Protein AF-A0A9D1VKI8-F1 (afdb_monomer_lite)

Sequence (68 aa):
PCPKEELVEVTLRDDVIKIDGNMAVAWSGSLDFTVERSGRSLMGSAVSGEGLVNVYRGTGKVLFAPVR

pLDDT: mean 82.01, std 17.34, range [44.88, 98.5]

Organism: NCBI:txid2838499

Foldseek 3Di:
DFDPVQKDKDWDAQDKDKAFPDFWDDWDPQWDKDKDFAPDDPPPPPPPPGTIIIMTGHGTMIIGRPDD

Structure (mmCIF, N/CA/C/O backbone):
data_AF-A0A9D1VKI8-F1
#
_entry.id   AF-A0A9D1VKI8-F1
#
loop_
_atom_site.group_PDB
_atom_site.id
_atom_site.type_symbol
_atom_site.label_atom_id
_atom_site.label_alt_id
_atom_site.label_comp_id
_atom_site.label_asym_id
_atom_site.label_entity_id
_atom_site.label_seq_id
_atom_site.pdbx_PDB_ins_code
_atom_site.Cartn_x
_atom_site.Cartn_y
_atom_site.Cartn_z
_atom_site.occupancy
_atom_site.B_iso_or_equiv
_atom_site.auth_seq_id
_atom_site.auth_comp_id
_atom_site.auth_asym_id
_atom_site.auth_atom_id
_atom_site.pdbx_PDB_model_num
ATOM 1 N N . PRO A 1 1 ? 2.614 0.436 17.738 1.00 67.88 1 PRO A N 1
ATOM 2 C CA . PRO A 1 1 ? 1.238 0.142 17.264 1.00 67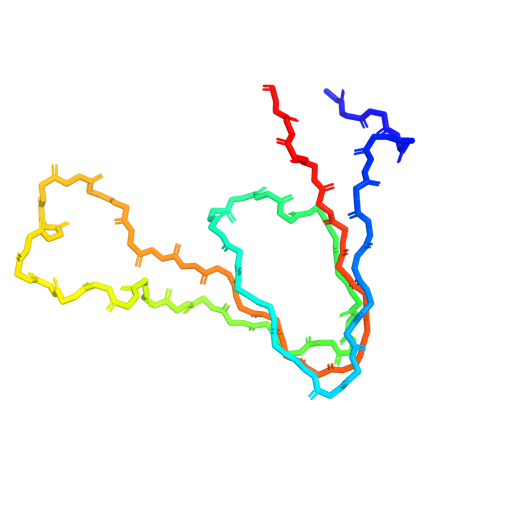.88 1 PRO A CA 1
ATOM 3 C C . PRO A 1 1 ? 0.532 1.463 16.949 1.00 67.88 1 PRO A C 1
ATOM 5 O O . PRO A 1 1 ? 0.588 2.344 17.795 1.00 67.88 1 PRO A O 1
ATOM 8 N N . CYS A 1 2 ? -0.035 1.624 15.750 1.00 77.62 2 CYS A N 1
ATOM 9 C CA . CYS A 1 2 ? -0.790 2.824 15.367 1.00 77.62 2 CYS A CA 1
ATOM 10 C C . CYS A 1 2 ? -2.284 2.579 15.664 1.00 77.62 2 CYS A C 1
ATOM 12 O O . CYS A 1 2 ? -2.796 1.538 15.231 1.00 77.62 2 CYS A O 1
ATOM 14 N N . PRO A 1 3 ? -2.962 3.447 16.441 1.00 86.44 3 PRO A N 1
ATOM 15 C CA . PRO A 1 3 ? -4.407 3.389 16.639 1.00 86.44 3 PRO A CA 1
ATOM 16 C C . PRO A 1 3 ? -5.160 3.381 15.308 1.00 86.44 3 PRO A C 1
ATOM 18 O O . PRO A 1 3 ? -4.750 4.020 14.341 1.00 86.44 3 PRO A O 1
ATOM 21 N N . LYS A 1 4 ? -6.291 2.671 15.252 1.00 84.25 4 LYS A N 1
ATOM 22 C CA . LYS A 1 4 ? -7.092 2.576 14.023 1.00 84.25 4 LYS A CA 1
ATOM 23 C C . LYS A 1 4 ? -7.579 3.955 13.573 1.00 84.25 4 LYS A C 1
ATOM 25 O O . LYS A 1 4 ? -7.675 4.209 12.379 1.00 84.25 4 LYS A O 1
ATOM 30 N N . GLU A 1 5 ? -7.883 4.821 14.529 1.00 87.44 5 GLU A N 1
ATOM 31 C CA . GLU A 1 5 ? -8.408 6.172 14.335 1.00 87.44 5 GLU A CA 1
ATOM 32 C C . GLU A 1 5 ? -7.379 7.117 13.695 1.00 87.44 5 GLU A C 1
ATOM 34 O O . GLU A 1 5 ? -7.757 8.144 13.140 1.00 87.44 5 GLU A O 1
ATOM 39 N N . GLU A 1 6 ? -6.094 6.759 13.745 1.00 86.00 6 GLU A N 1
ATOM 40 C CA . GLU A 1 6 ? -4.992 7.507 13.131 1.00 86.00 6 GLU 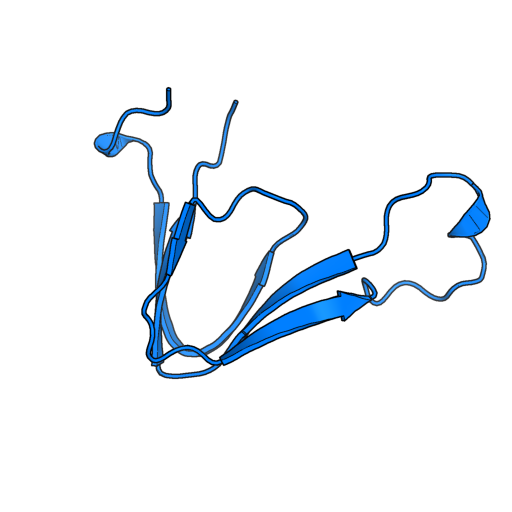A CA 1
ATOM 41 C C . GLU A 1 6 ? -4.639 6.996 11.724 1.00 86.00 6 GLU A C 1
ATOM 43 O O . GLU A 1 6 ? -3.825 7.605 11.025 1.00 86.00 6 GLU A O 1
ATOM 48 N N . LEU A 1 7 ? -5.250 5.888 11.283 1.00 89.19 7 LEU A N 1
ATOM 49 C CA . LEU A 1 7 ? -5.056 5.377 9.932 1.00 89.19 7 LEU A CA 1
ATOM 50 C C . LEU A 1 7 ? -5.785 6.258 8.923 1.00 89.19 7 LEU A C 1
ATOM 52 O O . LEU A 1 7 ? -6.971 6.561 9.056 1.00 89.19 7 LEU A O 1
ATOM 56 N N . VAL A 1 8 ? -5.078 6.600 7.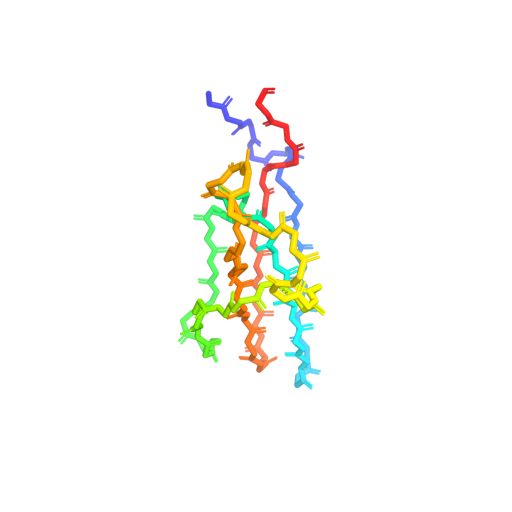854 1.00 90.94 8 VAL A N 1
ATOM 57 C CA . VAL A 1 8 ? -5.647 7.331 6.726 1.00 90.94 8 VAL A CA 1
ATOM 58 C C . VAL A 1 8 ? -6.092 6.319 5.673 1.00 90.94 8 VAL A C 1
ATOM 60 O O . VAL A 1 8 ? -5.310 5.467 5.258 1.00 90.94 8 VAL A O 1
ATOM 63 N N . GLU A 1 9 ? -7.350 6.411 5.240 1.00 94.38 9 GLU A N 1
ATOM 64 C CA . GLU A 1 9 ? -7.911 5.601 4.155 1.00 94.38 9 GLU A CA 1
ATOM 65 C C . GLU A 1 9 ? -8.033 6.445 2.880 1.00 94.38 9 GLU A C 1
ATOM 67 O O . GLU A 1 9 ? -8.613 7.530 2.897 1.00 94.38 9 GLU A O 1
ATOM 72 N N . VAL A 1 10 ? -7.541 5.926 1.755 1.00 95.56 10 VAL A N 1
ATOM 73 C CA . VAL A 1 10 ? -7.786 6.493 0.421 1.00 95.56 10 VAL A CA 1
ATOM 74 C C . VAL A 1 10 ? -8.577 5.507 -0.413 1.00 95.56 10 VAL A C 1
ATOM 76 O O . VAL A 1 10 ? -8.238 4.327 -0.497 1.00 95.56 10 VAL A O 1
ATOM 79 N N . THR A 1 11 ? -9.624 6.015 -1.060 1.00 98.06 11 THR A N 1
ATOM 80 C CA . THR A 1 11 ? -10.407 5.279 -2.054 1.00 98.06 11 THR A CA 1
ATOM 81 C C . THR A 1 11 ? -9.933 5.653 -3.453 1.00 98.06 11 THR A C 1
ATOM 83 O O . THR A 1 11 ? -9.965 6.825 -3.820 1.00 98.06 11 THR A O 1
ATOM 86 N N . LEU A 1 12 ? -9.545 4.652 -4.237 1.00 98.19 12 LEU A N 1
ATOM 87 C CA . LEU A 1 12 ? -9.199 4.774 -5.650 1.00 98.19 12 LEU A CA 1
ATOM 88 C C . LEU A 1 12 ? -10.400 4.389 -6.514 1.00 98.19 12 LEU A C 1
ATOM 90 O O . LEU A 1 12 ? -11.131 3.447 -6.189 1.00 98.19 12 LEU A O 1
ATOM 94 N N . ARG A 1 13 ? -10.589 5.105 -7.622 1.00 98.06 13 ARG A N 1
ATOM 95 C CA . ARG A 1 13 ? -11.593 4.810 -8.652 1.00 98.06 13 ARG A CA 1
ATOM 96 C C . ARG A 1 13 ? -10.920 4.890 -10.012 1.00 98.06 13 ARG A C 1
ATOM 98 O O . ARG A 1 13 ? -10.746 5.990 -10.519 1.00 98.06 13 ARG A O 1
ATOM 105 N N . ASP A 1 14 ? -10.556 3.729 -10.547 1.00 97.62 14 ASP A N 1
ATOM 106 C CA . ASP A 1 14 ? -9.756 3.603 -11.773 1.00 97.62 14 ASP A CA 1
ATOM 107 C C . ASP A 1 14 ? -8.523 4.526 -11.762 1.00 97.62 14 ASP A C 1
ATOM 109 O O . ASP A 1 14 ? -8.261 5.280 -12.694 1.00 97.62 14 ASP A O 1
ATOM 113 N N . ASP A 1 15 ? -7.806 4.518 -10.635 1.00 98.00 15 ASP A N 1
ATOM 114 C CA . ASP A 1 15 ? -6.717 5.459 -10.371 1.00 98.00 15 ASP A CA 1
ATOM 115 C C . ASP A 1 15 ? -5.483 4.735 -9.821 1.00 98.00 15 ASP A C 1
ATOM 117 O O . ASP A 1 15 ? -5.485 3.523 -9.571 1.00 98.00 15 ASP A O 1
ATOM 121 N N . VAL A 1 16 ? -4.400 5.487 -9.657 1.00 96.38 16 VAL A N 1
ATOM 122 C CA . VAL A 1 16 ? -3.092 5.004 -9.243 1.00 96.38 16 VAL A CA 1
ATOM 123 C C . VAL A 1 16 ? -2.593 5.815 -8.061 1.00 96.38 16 VAL A C 1
ATOM 125 O O . VAL A 1 16 ? -2.488 7.037 -8.129 1.00 96.38 16 VAL A O 1
ATOM 128 N N . ILE A 1 17 ? -2.146 5.124 -7.015 1.00 93.88 17 ILE A N 1
ATOM 129 C CA . ILE A 1 17 ? -1.380 5.738 -5.929 1.00 93.88 17 ILE A CA 1
ATOM 130 C C . ILE A 1 17 ? 0.012 5.118 -5.846 1.00 93.88 17 ILE A C 1
ATOM 132 O O . ILE A 1 17 ? 0.179 3.899 -5.941 1.00 93.88 17 ILE A O 1
ATOM 136 N N . LYS A 1 18 ? 1.022 5.976 -5.675 1.00 91.81 18 LYS A N 1
ATOM 137 C CA . LYS A 1 18 ? 2.408 5.583 -5.406 1.00 91.81 18 LYS A CA 1
ATOM 138 C C . LYS A 1 18 ? 2.769 5.998 -3.989 1.00 91.81 18 LYS A C 1
ATOM 140 O O . LYS A 1 18 ? 2.504 7.132 -3.601 1.00 91.81 18 LYS A O 1
ATOM 145 N N . ILE A 1 19 ? 3.343 5.072 -3.233 1.00 87.69 19 ILE A N 1
ATOM 146 C CA . ILE A 1 19 ? 3.648 5.238 -1.814 1.00 87.69 19 ILE A CA 1
ATOM 147 C C . ILE A 1 19 ? 5.119 4.908 -1.601 1.00 87.69 19 ILE A C 1
ATOM 149 O O . ILE A 1 19 ? 5.583 3.830 -1.984 1.00 87.69 19 ILE A O 1
ATOM 153 N N . ASP A 1 20 ? 5.838 5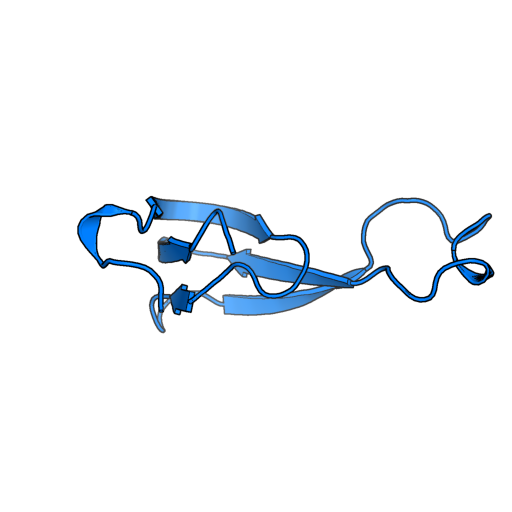.832 -0.975 1.00 80.00 20 ASP A N 1
ATOM 154 C CA . ASP A 1 20 ? 7.223 5.619 -0.577 1.00 80.00 20 ASP A CA 1
ATOM 155 C C . ASP A 1 20 ? 7.284 4.596 0.573 1.00 80.00 20 ASP A C 1
ATOM 157 O O . ASP A 1 20 ? 6.559 4.692 1.566 1.00 80.00 20 ASP A O 1
ATOM 161 N N . GLY A 1 21 ? 8.145 3.585 0.437 1.00 71.00 21 GLY A N 1
ATOM 162 C CA . GLY A 1 21 ? 8.443 2.629 1.507 1.00 71.00 21 GLY A CA 1
ATOM 163 C C . GLY A 1 21 ? 7.241 1.861 2.092 1.00 71.00 21 GLY A C 1
ATOM 164 O O . GLY A 1 21 ? 6.313 1.448 1.395 1.00 71.00 21 GLY A O 1
ATOM 165 N N . ASN A 1 22 ? 7.299 1.600 3.402 1.00 72.94 22 ASN A N 1
ATOM 166 C CA . ASN A 1 22 ? 6.437 0.667 4.144 1.00 72.94 22 ASN A CA 1
ATOM 167 C C . ASN A 1 22 ? 5.239 1.329 4.857 1.00 72.94 22 ASN A C 1
ATOM 169 O O . ASN A 1 22 ? 4.770 0.817 5.873 1.00 72.94 22 ASN A O 1
ATOM 173 N N . MET A 1 23 ? 4.751 2.462 4.348 1.00 84.06 23 MET A N 1
ATOM 174 C CA . MET A 1 23 ? 3.662 3.223 4.980 1.00 84.06 23 MET A CA 1
ATOM 175 C C . MET A 1 23 ? 2.269 2.600 4.798 1.00 84.06 23 MET A C 1
ATOM 177 O O . MET A 1 23 ? 1.362 2.876 5.586 1.00 84.06 23 MET A O 1
ATOM 181 N N . ALA A 1 24 ? 2.078 1.780 3.761 1.00 88.69 24 ALA A N 1
ATOM 182 C CA . ALA A 1 24 ? 0.824 1.070 3.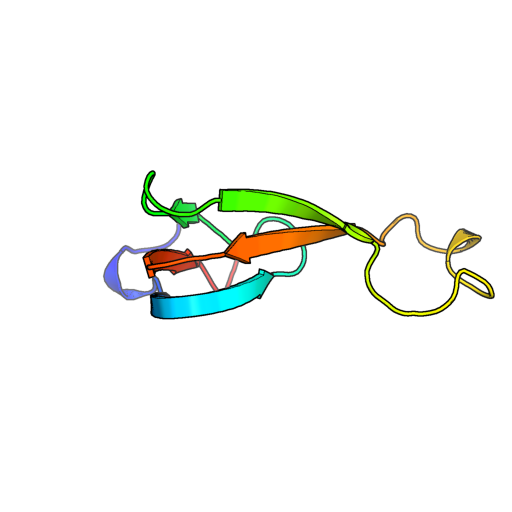531 1.00 88.69 24 ALA A CA 1
ATOM 183 C C . ALA A 1 24 ? 0.683 -0.104 4.509 1.00 88.69 24 ALA A C 1
ATOM 185 O O . ALA A 1 24 ? 1.570 -0.950 4.614 1.00 88.69 24 ALA A O 1
ATOM 186 N N . VAL A 1 25 ? -0.449 -0.159 5.205 1.00 90.12 25 VAL A N 1
ATOM 187 C CA . VAL A 1 25 ? -0.755 -1.193 6.204 1.00 90.12 25 VAL A CA 1
ATOM 188 C C . VAL A 1 25 ? -1.613 -2.301 5.597 1.00 90.12 25 VAL A C 1
ATOM 190 O O . VAL A 1 25 ? -1.409 -3.476 5.892 1.00 90.12 25 VAL A O 1
ATOM 193 N N . ALA A 1 26 ? -2.576 -1.930 4.751 1.00 93.25 26 ALA A N 1
ATOM 194 C CA . ALA A 1 26 ? -3.471 -2.856 4.068 1.00 93.25 26 ALA A CA 1
ATOM 195 C C . ALA A 1 26 ? -4.033 -2.222 2.791 1.00 93.25 26 ALA A C 1
ATOM 197 O O . ALA A 1 26 ? -4.114 -0.997 2.675 1.00 93.25 26 ALA A O 1
ATOM 198 N N . TRP A 1 27 ? -4.466 -3.056 1.849 1.00 96.12 27 TRP A N 1
ATOM 199 C CA . TRP A 1 27 ? -5.132 -2.621 0.624 1.00 96.12 27 TRP A CA 1
ATOM 200 C C . TRP A 1 27 ? -6.188 -3.634 0.180 1.00 96.12 27 TRP A C 1
ATOM 202 O O . TRP A 1 27 ? -6.188 -4.792 0.595 1.00 96.12 27 TRP A O 1
ATOM 212 N N . SER A 1 28 ? -7.124 -3.183 -0.654 1.00 98.19 28 SER A N 1
ATOM 213 C CA . SER A 1 28 ? -8.123 -4.057 -1.272 1.00 98.19 28 SER A CA 1
ATOM 214 C C . SER A 1 28 ? -7.464 -5.029 -2.248 1.00 98.19 28 SER A C 1
ATOM 216 O O . SER A 1 28 ? -6.675 -4.611 -3.087 1.00 98.19 28 SER A O 1
ATOM 218 N N . GLY A 1 29 ? -7.849 -6.309 -2.205 1.00 97.69 29 GLY A N 1
ATOM 219 C CA . GLY A 1 29 ? -7.348 -7.330 -3.139 1.00 97.69 29 GLY A CA 1
ATOM 220 C C . GLY A 1 29 ? -7.763 -7.125 -4.603 1.00 97.69 29 GLY A C 1
ATOM 221 O O . GLY A 1 29 ? -7.292 -7.848 -5.468 1.00 97.69 29 GLY A O 1
ATOM 222 N N . SER A 1 30 ? -8.637 -6.151 -4.879 1.00 98.19 30 SER A N 1
ATOM 223 C CA . SER A 1 30 ? -9.007 -5.707 -6.227 1.00 98.19 30 SER A CA 1
ATOM 224 C C . SER A 1 30 ? -7.996 -4.750 -6.865 1.00 98.19 30 SER A C 1
ATOM 226 O O . SER A 1 30 ? -8.184 -4.371 -8.017 1.00 98.19 30 SER A O 1
ATOM 228 N N . LEU A 1 31 ? -6.982 -4.302 -6.118 1.00 98.19 31 LEU A N 1
ATOM 229 C CA . LEU A 1 31 ? -5.934 -3.425 -6.628 1.00 98.19 31 LEU A CA 1
ATOM 230 C C . LEU A 1 31 ? -4.757 -4.249 -7.150 1.00 98.19 31 LEU A C 1
ATOM 232 O O . LEU A 1 31 ? -4.261 -5.137 -6.454 1.00 98.19 31 LEU A O 1
ATOM 236 N N . ASP A 1 32 ? -4.260 -3.884 -8.327 1.00 97.88 32 ASP A N 1
ATOM 237 C CA . ASP A 1 32 ? -3.022 -4.430 -8.871 1.00 97.88 32 ASP A CA 1
ATOM 238 C C . ASP A 1 32 ? -1.829 -3.773 -8.171 1.00 97.88 32 ASP A C 1
ATOM 240 O O . ASP A 1 32 ? -1.663 -2.549 -8.220 1.00 97.88 32 ASP A O 1
ATOM 244 N N . PHE A 1 33 ? -1.005 -4.589 -7.509 1.00 94.44 33 PHE A N 1
ATOM 245 C CA . PHE A 1 33 ? 0.149 -4.138 -6.733 1.00 94.44 33 PHE A CA 1
ATOM 246 C C . PHE A 1 33 ? 1.474 -4.452 -7.435 1.00 94.44 33 PHE A C 1
ATOM 248 O O . PHE A 1 33 ? 1.744 -5.599 -7.795 1.00 94.44 33 PHE A O 1
ATOM 255 N N . THR A 1 34 ? 2.336 -3.442 -7.560 1.00 92.69 34 THR A N 1
ATOM 256 C CA . THR A 1 34 ? 3.713 -3.584 -8.048 1.00 92.69 34 THR A CA 1
ATOM 257 C C . THR A 1 34 ? 4.689 -2.737 -7.233 1.00 92.69 34 THR A C 1
ATOM 259 O O . THR A 1 34 ? 4.310 -1.783 -6.556 1.00 92.69 34 THR A O 1
ATOM 262 N N . VAL A 1 35 ? 5.979 -3.070 -7.316 1.00 89.38 35 VAL A N 1
ATOM 263 C CA . VAL A 1 35 ? 7.072 -2.238 -6.796 1.00 89.38 35 VAL A CA 1
ATOM 264 C C . VAL A 1 35 ? 7.832 -1.652 -7.984 1.00 89.38 35 VAL A C 1
ATOM 266 O O . VAL A 1 35 ? 8.325 -2.393 -8.835 1.00 89.38 35 VAL A O 1
ATOM 269 N N . GLU A 1 36 ? 7.928 -0.327 -8.058 1.00 87.12 36 GLU A N 1
ATOM 270 C CA . GLU A 1 36 ? 8.543 0.403 -9.175 1.00 87.12 36 GLU A CA 1
ATOM 271 C C . GLU A 1 36 ? 9.723 1.257 -8.708 1.00 87.12 36 GLU A C 1
ATOM 273 O O . GLU A 1 36 ? 9.814 1.616 -7.540 1.00 87.12 36 GLU A O 1
ATOM 278 N N . ARG A 1 37 ? 10.634 1.628 -9.617 1.00 80.50 37 ARG A N 1
ATOM 279 C CA . ARG A 1 37 ? 11.702 2.587 -9.291 1.00 80.50 37 ARG A CA 1
ATOM 280 C C . ARG A 1 37 ? 11.127 3.995 -9.114 1.00 80.50 37 ARG A C 1
ATOM 282 O O . ARG A 1 37 ? 10.298 4.424 -9.918 1.00 80.50 37 ARG A O 1
ATOM 289 N N . SER A 1 38 ? 11.593 4.733 -8.106 1.00 73.88 38 SER A N 1
ATOM 290 C CA . SER A 1 38 ? 11.257 6.150 -7.949 1.00 73.88 38 SER A CA 1
ATOM 291 C C . SER A 1 38 ? 11.832 6.930 -9.140 1.00 73.88 38 SER A C 1
ATOM 293 O O . SER A 1 38 ? 12.988 6.767 -9.520 1.00 73.88 38 SER A O 1
ATOM 295 N N . GLY A 1 39 ? 11.005 7.735 -9.807 1.00 61.88 39 GLY A N 1
ATOM 296 C CA . GLY A 1 39 ? 11.290 8.306 -11.132 1.00 61.88 39 GLY A CA 1
ATOM 297 C C . GLY A 1 39 ? 12.399 9.369 -11.220 1.00 61.88 39 GLY A C 1
ATOM 298 O O . GLY A 1 39 ? 12.399 10.134 -12.181 1.00 61.88 39 GLY A O 1
ATOM 299 N N . ARG A 1 40 ? 13.336 9.464 -10.263 1.00 54.50 40 ARG A N 1
ATOM 300 C CA . ARG A 1 40 ? 14.537 10.306 -10.414 1.00 54.50 40 ARG A CA 1
ATOM 301 C C . ARG A 1 40 ? 15.645 9.491 -11.074 1.00 54.50 40 ARG A C 1
ATOM 303 O O . ARG A 1 40 ? 16.055 8.457 -10.556 1.00 54.50 40 ARG A O 1
ATOM 310 N N . SER A 1 41 ? 16.106 9.976 -12.227 1.00 48.62 41 SER A N 1
ATOM 311 C CA . SER A 1 41 ? 17.203 9.427 -13.024 1.00 48.62 41 SER A CA 1
ATOM 312 C C . SER A 1 41 ? 18.335 8.871 -12.164 1.00 48.62 41 SER A C 1
ATOM 314 O O . SER A 1 41 ? 18.830 9.539 -11.262 1.00 48.62 41 SER A O 1
ATOM 316 N N . LEU A 1 42 ? 18.801 7.679 -12.529 1.00 49.72 42 LEU A N 1
ATOM 317 C CA . LEU A 1 42 ? 19.890 6.908 -11.915 1.00 49.72 42 LEU A CA 1
ATOM 318 C C . LEU A 1 42 ? 21.258 7.627 -11.866 1.00 49.72 42 LEU A C 1
ATOM 320 O O . LEU A 1 42 ? 22.257 7.035 -11.471 1.00 49.72 42 LEU A O 1
ATOM 324 N N . MET A 1 43 ? 21.322 8.905 -12.233 1.00 48.09 43 MET A N 1
ATOM 325 C CA . MET A 1 43 ? 22.496 9.767 -12.155 1.00 48.09 43 MET A CA 1
ATOM 326 C C . MET A 1 43 ? 22.599 10.375 -10.742 1.00 48.09 43 MET A C 1
ATOM 328 O O . MET A 1 43 ? 22.551 11.586 -10.563 1.00 48.09 43 MET A O 1
ATOM 332 N N . GLY A 1 44 ? 22.649 9.520 -9.717 1.00 48.00 44 GLY A N 1
ATOM 333 C CA . GLY A 1 44 ? 22.759 9.945 -8.313 1.00 48.00 44 GLY A CA 1
ATOM 334 C C . GLY A 1 44 ? 22.297 8.921 -7.271 1.00 48.00 44 GLY A C 1
ATOM 335 O O . GLY A 1 44 ? 22.581 9.082 -6.090 1.00 48.00 44 GLY A O 1
ATOM 336 N N . SER A 1 45 ? 21.623 7.841 -7.675 1.00 46.62 45 SER A N 1
ATOM 337 C CA . SER A 1 45 ? 20.978 6.899 -6.740 1.00 46.62 45 SER A CA 1
ATOM 338 C C . SER A 1 45 ? 21.915 5.868 -6.095 1.00 46.62 45 SER A C 1
ATOM 340 O O . SER A 1 45 ? 21.485 5.117 -5.224 1.00 46.62 45 SER A O 1
ATOM 342 N N . ALA A 1 46 ? 23.193 5.812 -6.482 1.00 44.88 46 ALA A N 1
ATOM 343 C CA . ALA A 1 46 ? 24.147 4.858 -5.904 1.00 44.88 46 ALA A CA 1
ATOM 344 C C . ALA A 1 46 ? 24.686 5.282 -4.522 1.00 44.88 46 ALA A C 1
ATOM 346 O O . ALA A 1 46 ? 25.446 4.531 -3.921 1.00 44.88 46 ALA A O 1
ATOM 347 N N . VAL A 1 47 ? 24.299 6.459 -4.008 1.00 47.53 47 VAL A N 1
ATOM 348 C CA . VAL A 1 47 ? 24.855 7.009 -2.756 1.00 47.53 47 VAL A CA 1
ATOM 349 C C . VAL A 1 47 ? 23.946 6.820 -1.528 1.00 47.53 47 VAL A C 1
ATOM 351 O O . VAL A 1 47 ? 24.355 7.200 -0.440 1.00 47.53 47 VAL A O 1
ATOM 354 N N . SER A 1 48 ? 22.746 6.222 -1.640 1.00 48.12 48 SER A N 1
ATOM 355 C CA . SER A 1 48 ? 21.835 6.127 -0.471 1.00 48.12 48 SER A CA 1
ATOM 356 C C . SER A 1 48 ? 20.941 4.880 -0.356 1.00 48.12 48 SER A C 1
ATOM 358 O O . SER A 1 48 ? 20.153 4.803 0.578 1.00 48.12 48 SER A O 1
ATOM 360 N N . GLY A 1 49 ? 21.022 3.887 -1.249 1.00 52.75 49 GLY A N 1
ATOM 361 C CA . GLY A 1 4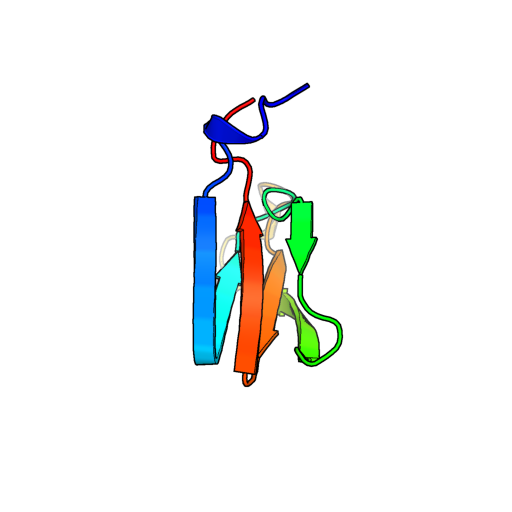9 ? 20.317 2.602 -1.056 1.00 52.75 49 GLY A CA 1
ATOM 362 C C . GLY A 1 49 ? 18.776 2.613 -1.151 1.00 52.75 49 GLY A C 1
ATOM 363 O O . GLY A 1 49 ? 18.168 1.553 -1.039 1.00 52.75 49 GLY A O 1
ATOM 364 N N . GLU A 1 50 ? 18.136 3.754 -1.413 1.00 61.66 50 GLU A N 1
ATOM 365 C CA . GLU A 1 50 ? 16.674 3.915 -1.462 1.00 61.66 50 GLU A CA 1
ATOM 366 C C . GLU A 1 50 ? 16.214 4.367 -2.857 1.00 61.66 50 GLU A C 1
ATOM 368 O O . GLU A 1 50 ? 16.681 5.378 -3.383 1.00 61.66 50 GLU A O 1
ATOM 373 N N . GLY A 1 51 ? 15.296 3.628 -3.491 1.00 70.19 51 GLY A N 1
ATOM 374 C CA . GLY A 1 51 ? 14.800 4.007 -4.821 1.00 70.19 51 GLY A CA 1
ATOM 375 C C . GLY A 1 51 ? 13.607 3.214 -5.347 1.00 70.19 51 GLY A C 1
ATOM 376 O O . GLY A 1 51 ? 13.414 3.178 -6.560 1.00 70.19 51 GLY A O 1
ATOM 377 N N . LEU A 1 52 ? 12.838 2.552 -4.479 1.00 78.94 52 LEU A N 1
ATOM 378 C CA . LEU A 1 52 ? 11.655 1.773 -4.853 1.00 78.94 52 LEU A CA 1
ATOM 379 C C . LEU A 1 52 ? 10.398 2.347 -4.188 1.00 78.94 52 LEU A C 1
ATOM 381 O O . LEU A 1 52 ? 10.449 2.770 -3.035 1.00 78.94 52 LEU A O 1
ATOM 385 N N . VAL A 1 53 ? 9.281 2.332 -4.912 1.00 86.25 53 VAL A N 1
ATOM 386 C CA . VAL A 1 53 ? 7.960 2.774 -4.452 1.00 86.25 53 VAL A CA 1
ATOM 387 C C . VAL A 1 53 ? 6.933 1.673 -4.665 1.00 86.25 53 VAL A C 1
ATOM 389 O O . VAL A 1 53 ? 6.971 0.952 -5.662 1.00 86.25 53 VAL A O 1
ATOM 392 N N . ASN A 1 54 ? 5.996 1.572 -3.732 1.00 91.19 54 ASN A N 1
ATOM 393 C CA . ASN A 1 54 ? 4.842 0.692 -3.821 1.00 91.19 54 ASN A CA 1
ATOM 394 C C . ASN A 1 54 ? 3.766 1.360 -4.680 1.00 91.19 54 ASN A C 1
ATOM 396 O O . ASN A 1 54 ? 3.400 2.507 -4.425 1.00 91.19 54 ASN A O 1
ATOM 400 N N . VAL A 1 55 ? 3.255 0.662 -5.690 1.00 93.62 55 VAL A N 1
ATOM 401 C CA . VAL A 1 55 ? 2.276 1.192 -6.641 1.00 93.62 55 VAL A CA 1
ATOM 402 C C . VAL A 1 55 ? 1.020 0.338 -6.620 1.00 93.62 55 VAL A C 1
ATOM 404 O O . VAL A 1 55 ? 1.092 -0.874 -6.803 1.00 93.62 55 VAL A O 1
ATOM 407 N N . TYR A 1 56 ? -0.127 0.983 -6.419 1.00 95.94 56 TYR A N 1
ATOM 408 C CA . TYR A 1 56 ? -1.440 0.343 -6.397 1.00 95.94 56 TYR A CA 1
ATOM 409 C C . TYR A 1 56 ? -2.313 0.965 -7.479 1.00 95.94 56 TYR A C 1
ATOM 411 O O . TYR A 1 56 ? -2.399 2.193 -7.561 1.00 95.94 56 TYR A O 1
ATOM 419 N N . ARG A 1 57 ? -2.938 0.130 -8.312 1.00 98.12 57 ARG A N 1
ATOM 420 C CA . ARG A 1 57 ? -3.724 0.560 -9.478 1.00 98.12 57 ARG A CA 1
ATOM 421 C C . ARG A 1 57 ? -5.107 -0.082 -9.464 1.00 98.12 57 ARG A C 1
ATOM 423 O O . ARG A 1 57 ? -5.232 -1.252 -9.114 1.00 98.12 57 ARG A O 1
ATOM 430 N N . GLY A 1 58 ? -6.128 0.673 -9.861 1.00 98.31 58 GLY A N 1
ATOM 431 C CA . GLY A 1 58 ? -7.491 0.174 -10.060 1.00 98.31 58 GLY A CA 1
ATOM 432 C C . GLY A 1 58 ? -8.520 0.824 -9.135 1.00 98.31 58 GLY A C 1
ATOM 433 O O . GLY A 1 58 ? -8.431 2.006 -8.804 1.00 98.31 58 GLY A O 1
ATOM 434 N N . THR A 1 59 ? -9.534 0.050 -8.733 1.00 98.50 59 THR A N 1
ATOM 435 C CA . THR A 1 59 ? -10.620 0.507 -7.848 1.00 98.50 59 THR A CA 1
ATOM 436 C C . THR A 1 59 ? -10.606 -0.272 -6.539 1.00 98.50 59 THR A C 1
ATOM 438 O O . THR A 1 59 ? -10.669 -1.502 -6.528 1.00 98.50 59 THR A O 1
ATOM 441 N N . GLY A 1 60 ? -10.535 0.443 -5.420 1.00 98.38 60 GLY A N 1
ATOM 442 C CA . GLY A 1 60 ? -10.388 -0.162 -4.101 1.00 98.38 60 GLY A CA 1
ATOM 443 C C . GLY A 1 60 ? -9.938 0.850 -3.059 1.00 98.38 60 GLY A C 1
ATOM 444 O O . GLY A 1 60 ? -10.019 2.058 -3.268 1.00 98.38 60 GLY A O 1
ATOM 445 N N . LYS A 1 61 ? -9.470 0.352 -1.920 1.00 97.88 61 LYS A N 1
ATOM 446 C CA . LYS A 1 61 ? -9.007 1.163 -0.794 1.00 97.88 61 LYS A CA 1
ATOM 447 C C . LYS A 1 61 ? -7.579 0.817 -0.412 1.00 97.88 61 LYS A C 1
ATOM 449 O O . LYS A 1 61 ? -7.201 -0.353 -0.476 1.00 97.88 61 LYS A O 1
ATOM 454 N N . VAL A 1 62 ? -6.835 1.813 0.051 1.00 95.81 62 VAL A N 1
ATOM 455 C CA . VAL A 1 62 ? -5.526 1.647 0.695 1.00 95.81 62 VAL A CA 1
ATOM 456 C C . VAL A 1 62 ? -5.567 2.338 2.057 1.00 95.81 62 VAL A C 1
ATOM 458 O O . VAL A 1 62 ? -6.080 3.451 2.161 1.00 95.81 62 VAL A O 1
ATOM 461 N N . LEU A 1 63 ? -5.058 1.670 3.096 1.00 94.44 63 LEU A N 1
ATOM 462 C CA . LEU A 1 63 ? -4.877 2.233 4.434 1.00 94.44 63 LEU A CA 1
ATOM 463 C C . LEU A 1 63 ? -3.395 2.492 4.704 1.00 94.44 63 LEU A C 1
ATOM 465 O O . LEU A 1 63 ? -2.558 1.613 4.476 1.00 94.44 63 LEU A O 1
ATOM 469 N N . PHE A 1 64 ? -3.084 3.660 5.260 1.00 90.44 64 PHE A N 1
ATOM 470 C CA . PHE A 1 64 ? -1.724 4.063 5.621 1.00 90.44 64 PHE A CA 1
ATOM 471 C C . PHE A 1 64 ? -1.631 4.488 7.083 1.00 90.44 64 PHE A C 1
ATOM 473 O O . PHE A 1 64 ? -2.576 5.051 7.636 1.00 90.44 64 PHE A O 1
ATOM 480 N N . ALA A 1 65 ? -0.456 4.277 7.673 1.00 87.88 65 ALA A N 1
ATOM 481 C CA . ALA A 1 65 ? -0.074 4.840 8.963 1.00 87.88 65 ALA A CA 1
ATOM 482 C C . ALA A 1 65 ? 0.953 5.965 8.718 1.00 87.88 65 ALA A C 1
ATOM 484 O O . ALA A 1 65 ? 2.118 5.661 8.455 1.00 87.88 65 ALA A O 1
ATOM 485 N N . PRO A 1 66 ? 0.548 7.251 8.745 1.00 70.00 66 PRO A N 1
ATOM 486 C CA . PRO A 1 66 ? 1.417 8.374 8.371 1.00 70.00 66 PRO A CA 1
ATOM 487 C C . PRO A 1 66 ? 2.532 8.687 9.385 1.00 70.00 66 PRO A C 1
ATOM 489 O O . PRO A 1 66 ? 3.359 9.555 9.120 1.00 70.00 66 PRO A O 1
ATOM 492 N N . VAL A 1 67 ? 2.589 7.987 10.521 1.00 61.66 67 VAL A N 1
ATOM 493 C CA . VAL A 1 67 ? 3.591 8.186 11.576 1.00 61.66 67 VAL A CA 1
ATOM 494 C C . VAL A 1 67 ? 4.008 6.857 12.212 1.00 61.66 67 VAL A C 1
ATOM 496 O O . VAL A 1 67 ? 3.179 5.989 12.497 1.00 61.66 67 VAL A O 1
ATOM 499 N N . ARG A 1 68 ? 5.312 6.721 12.461 1.00 53.34 68 ARG A N 1
ATOM 500 C CA . ARG A 1 68 ? 5.850 5.971 13.600 1.00 53.34 68 ARG A CA 1
ATOM 501 C C . ARG A 1 68 ? 6.488 6.956 14.559 1.00 53.34 68 ARG A C 1
ATOM 503 O O . ARG A 1 68 ? 7.072 7.937 14.051 1.00 53.34 68 ARG A O 1
#

Secondary structure (DSSP, 8-state):
---GGG-EEEEEEEEEEEEETT-EEEE-TTSEEEEEE-SS-SSSGGGTS--EEEEEEEEEEEEE----

Radius of gyration: 13.62 Å; chains: 1; bounding box: 36×18×30 Å

InterPro domains:
  IPR002838 Mitochondrial biogenesis protein AIM24 [PF01987] (6-66)
  IPR016031 Tryptophan RNA-binding attenuator protein-like domain superfamily [SSF51219] (7-66)
  IPR036983 Mitochondrial biogenesis AIM24 superfamily [G3DSA:3.60.160.10] (2-68)